Protein 5AR6 (pdb70)

Sequence (122 aa):
AAMQDRRMYQRFLRQHVDPDATGGNDAYCNLMMQRRKMTSHYCKRFNTFIHEDIWNIRRSSICSTSNIQCKNGQMNCHEGVVKVTDCREETGSSRAPNCRYRAMASTRRVVIACEEGNPEVPPVHFDK

B-factor: mean 20.45, std 12.06, range [8.34, 146.74]

CATH classification: 3.10.130.10

Foldseek 3Di:
DVVQVVLQVLCCLQAEDAPDQFDFFVVVQVSCLVSPQFAAHHDFKGKHFHHDQVVQFVQQVDAWDAFPVGDGQKGKDKTWMKMWGWPPPDDTPNTTTGIDTDIGMWMFGWDDVVTHTRGTRD

Secondary structure (DSSP, 8-state):
-HHHHHHHHHHHHHHB-TT--S--HHHHHHHHHHTTSSSSS--SEEEEE-S-HHHHHHHTTSPPB--TTS-S-EEEEEEEEEEEEE-SS-BTTB--EEEEEEEEEEEEEEETTTTEEEEE--

Solvent-accessible surface area: 7234 Å² total; per-residue (Å²): 100,89,122,52,73,194,50,23,90,120,2,33,83,17,12,6,27,47,130,24,104,36,14,104,56,68,35,0,29,83,20,0,89,150,54,149,16,8,73,169,165,19,55,193,81,3,1,0,0,1,32,82,64,193,67,2,72,49,14,2,98,64,94,88,44,111,3,166,112,42,86,111,34,0,2,75,16,107,7,74,0,0,6,0,121,30,57,60,88,26,192,39,74,115,10,146,3,158,28,101,46,36,86,57,102,0,2,0,4,3,55,16,151,98,80,13,1,13,80,26,15,120

Radius of gyration: 14.35 Å; Cα contacts (8 Å, |Δi|>4): 274; chains: 1; bounding box: 35×35×31 Å

Nearest PDB structures (foldseek):
  5arl-assembly2_B  TM=9.786E-01  e=1.720E-24  Sus scrofa
  5ark-assembly4_D  TM=9.801E-01  e=2.349E-24  Sus scrofa
  2rnf-assembly2_B  TM=9.739E-01  e=6.467E-21  Homo sapiens
  3ev5-assembly2_B  TM=9.614E-01  e=3.338E-16  Bos taurus
  1un5-assembly1_A  TM=8.707E-01  e=2.211E-11  Homo sapiens

InterPro domains:
  IPR001427 Pancreatic ribonuclease [PR00794] (53-72)
  IPR001427 Pancreatic ribonuclease [PR00794] (73-92)
  IPR001427 Pancreatic ribonuclease [PR00794] (96-114)
  IPR001427 Pancreatic ribonuclease 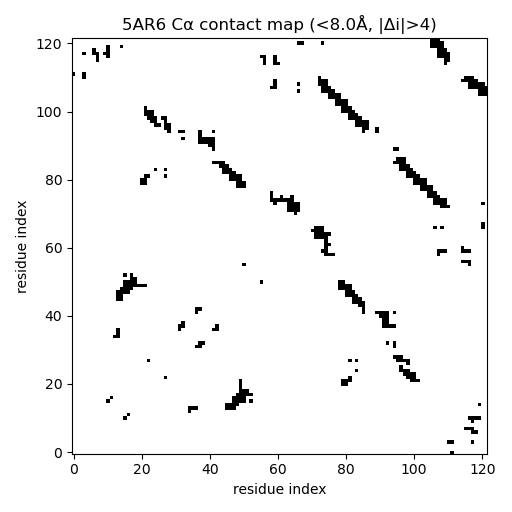[PR00794] (118-140)
  IPR001427 Pancreatic ribonuclease [PTHR11437] (7-147)
  IPR023411 Ribonuclease A, active site [PS00127] (67-73)
  IPR023412 Ribonuclease A-domain [PF00074] (32-146)
  IPR023412 Ribonuclease A-domain [SM00092] (29-147)
  IPR036816 Ribonuclease A-like domain superfamily [G3DSA:3.10.130.10] (27-147)
  IPR036816 Ribonuclease A-like domain superfamily [SSF54076] (30-146)

Organism: Sus scrofa (NCBI:txid9823)

Structure (mmCIF, N/CA/C/O backbone):
data_5AR6
#
_entry.id   5AR6
#
_cell.length_a   36.287
_cell.length_b   38.191
_cell.length_c   86.920
_cell.angle_alpha   90.00
_cell.angle_beta   97.68
_cell.angle_gamma   90.00
#
_symmetry.space_group_name_H-M   'I 1 2 1'
#
loop_
_entity.id
_entity.type
_entity.pdbx_description
1 polymer 'RIBONUCLEASE 4'
2 non-polymer 1,2-ETHANEDIOL
3 water water
#
loop_
_atom_site.group_PDB
_atom_site.id
_atom_site.type_symbol
_atom_site.label_atom_id
_atom_site.label_alt_id
_atom_site.label_comp_id
_atom_site.label_asym_id
_atom_site.label_entity_id
_atom_site.label_seq_id
_atom_site.pdbx_PDB_ins_code
_atom_site.Cartn_x
_atom_site.Cartn_y
_atom_site.Cartn_z
_atom_site.occupancy
_atom_site.B_iso_or_equiv
_atom_site.auth_seq_id
_atom_site.auth_comp_id
_atom_site.auth_asym_id
_atom_site.auth_atom_id
_atom_site.pdbx_PDB_model_num
ATOM 1 N N . ALA A 1 1 ? -4.612 9.719 -32.969 1.00 41.60 -2 ALA A N 1
ATOM 2 C CA . ALA A 1 1 ? -5.526 9.921 -31.802 1.00 36.34 -2 ALA A CA 1
ATOM 3 C C . ALA A 1 1 ? -6.983 9.541 -32.081 1.00 39.68 -2 ALA A C 1
ATOM 4 O O . ALA A 1 1 ? -7.894 9.932 -31.316 1.00 43.33 -2 ALA A O 1
ATOM 6 N N . ALA A 1 2 ? -7.209 8.746 -33.125 1.00 38.81 -1 ALA A N 1
ATOM 7 C CA . ALA A 1 2 ? -8.404 7.931 -33.188 1.00 39.23 -1 ALA A CA 1
ATOM 8 C C . ALA A 1 2 ? -8.323 7.015 -31.968 1.00 47.28 -1 ALA A C 1
ATOM 9 O O . ALA A 1 2 ? -9.346 6.714 -31.363 1.00 49.03 -1 ALA A O 1
ATOM 11 N N . MET A 1 3 ? -7.090 6.639 -31.595 1.00 45.24 0 MET A N 1
ATOM 12 C CA . MET A 1 3 ? -6.795 5.826 -30.405 1.00 42.68 0 MET A CA 1
ATOM 13 C C . MET A 1 3 ? -7.137 6.520 -29.108 1.00 36.70 0 MET A C 1
ATOM 14 O O . MET A 1 3 ? -7.809 5.924 -28.254 1.00 34.05 0 MET A O 1
ATOM 19 N N . GLN A 1 4 ? -6.649 7.748 -28.938 1.00 41.78 1 GLN A N 1
ATOM 20 C CA . GLN A 1 4 ? -6.869 8.463 -27.678 1.00 37.60 1 GLN A CA 1
ATOM 21 C C . GLN A 1 4 ? -8.360 8.722 -27.512 1.00 33.71 1 GLN A C 1
ATOM 22 O O . GLN A 1 4 ? -8.910 8.592 -26.409 1.00 29.48 1 GLN A O 1
ATOM 28 N N . ASP A 1 5 ? -9.037 9.009 -28.617 1.00 35.64 2 ASP A N 1
ATOM 29 C CA . ASP A 1 5 ? -10.481 9.183 -28.562 1.00 31.89 2 ASP A CA 1
ATOM 30 C C . ASP A 1 5 ? -11.197 7.880 -28.227 1.00 24.63 2 ASP A C 1
ATOM 31 O O . ASP A 1 5 ? -12.137 7.904 -27.448 1.00 21.66 2 ASP A O 1
ATOM 36 N N . ARG A 1 6 ? -10.763 6.747 -28.767 1.00 24.06 3 ARG A N 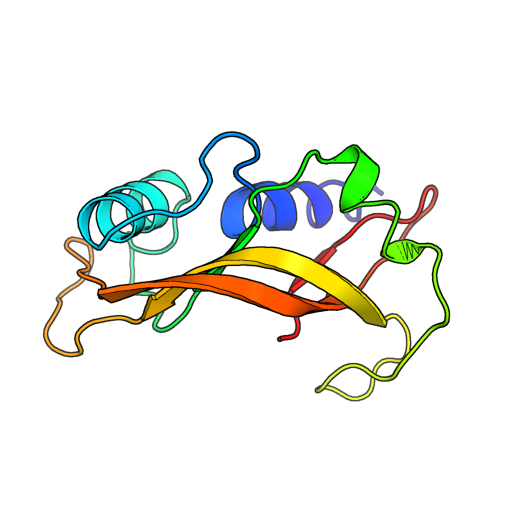1
ATOM 37 C CA A ARG A 1 6 ? -11.399 5.473 -28.426 0.70 20.62 3 ARG A CA 1
ATOM 38 C CA B ARG A 1 6 ? -11.362 5.455 -28.439 0.30 20.20 3 ARG A CA 1
ATOM 39 C C . ARG A 1 6 ? -11.240 5.196 -26.934 1.00 17.44 3 ARG A C 1
ATOM 40 O O . ARG A 1 6 ? -12.193 4.768 -26.280 1.00 16.60 3 ARG A O 1
ATOM 55 N N . MET A 1 7 ? -10.054 5.473 -26.391 1.00 16.48 4 MET A N 1
ATOM 56 C CA . MET A 1 7 ? -9.817 5.247 -24.970 1.00 14.98 4 MET A CA 1
ATOM 57 C C . MET A 1 7 ? -10.674 6.165 -24.116 1.00 12.96 4 MET A C 1
ATOM 58 O O . MET A 1 7 ? -11.227 5.734 -23.092 1.00 12.52 4 MET A O 1
ATOM 63 N N . TYR A 1 8 ? -10.792 7.421 -24.518 1.00 12.78 5 TYR A N 1
ATOM 64 C CA . TYR A 1 8 ? -11.647 8.387 -23.809 1.00 12.33 5 TYR A CA 1
ATOM 65 C C . TYR A 1 8 ? -13.116 7.953 -23.876 1.00 11.43 5 TYR A C 1
ATOM 66 O O . TYR A 1 8 ? -13.814 7.994 -22.854 1.00 11.16 5 TYR A O 1
ATOM 75 N N . GLN A 1 9 ? -13.579 7.517 -25.047 1.00 12.60 6 GLN A N 1
ATOM 76 C CA . GLN A 1 9 ? -14.953 7.080 -25.152 1.00 13.13 6 GLN A CA 1
ATOM 77 C C . GLN A 1 9 ? -15.228 5.856 -24.264 1.00 12.28 6 GLN A C 1
ATOM 78 O O . GLN A 1 9 ? -16.313 5.734 -23.671 1.00 12.32 6 GLN A O 1
ATOM 84 N N . ARG A 1 10 ? -14.258 4.961 -24.158 1.00 11.41 7 ARG A N 1
ATOM 85 C CA . ARG A 1 10 ? -14.388 3.820 -23.258 1.00 11.39 7 ARG A CA 1
ATOM 86 C C . ARG A 1 10 ? -14.490 4.253 -21.795 1.00 10.12 7 ARG A C 1
ATOM 87 O O . ARG A 1 10 ? -15.270 3.699 -21.030 1.00 10.64 7 ARG A O 1
ATOM 95 N N . PHE A 1 11 ? -13.685 5.240 -21.409 1.00 9.59 8 PHE A N 1
ATOM 96 C CA . PHE A 1 11 ? -13.776 5.795 -20.060 1.00 9.59 8 PHE A CA 1
ATOM 97 C C . PHE A 1 11 ? -15.169 6.392 -19.799 1.00 9.12 8 PHE A C 1
ATOM 98 O O . PHE A 1 11 ? -15.766 6.156 -18.749 1.00 9.43 8 PHE A O 1
ATOM 106 N N . LEU A 1 12 ? -15.674 7.172 -20.749 1.00 9.55 9 LEU A N 1
ATOM 107 C CA . LEU A 1 12 ? -17.001 7.750 -20.577 1.00 9.97 9 LEU A CA 1
ATOM 108 C C . LEU A 1 12 ? -18.048 6.667 -20.402 1.00 9.54 9 LEU A C 1
ATOM 109 O O . LEU A 1 12 ? -18.916 6.746 -19.537 1.00 10.56 9 LEU A O 1
ATOM 114 N N . ARG A 1 13 ? -17.966 5.632 -21.230 1.00 9.58 10 ARG A N 1
ATOM 115 C CA . ARG A 1 13 ? -18.929 4.543 -21.181 1.00 9.87 10 ARG A CA 1
ATOM 116 C C . ARG A 1 13 ? -18.866 3.788 -19.852 1.00 9.11 10 ARG A C 1
ATOM 117 O O . ARG A 1 13 ? -19.882 3.523 -19.221 1.00 9.62 10 ARG A O 1
ATOM 125 N N . GLN A 1 14 ? -17.666 3.425 -19.434 1.00 8.67 11 GLN A N 1
ATOM 126 C CA . GLN A 1 14 ? -17.544 2.622 -18.228 1.00 8.74 11 GLN A CA 1
ATOM 127 C C . GLN A 1 14 ? -17.767 3.407 -16.954 1.00 9.06 11 GLN A C 1
ATOM 128 O O . GLN A 1 14 ? -18.189 2.821 -15.946 1.00 10.28 11 GLN A O 1
ATOM 134 N N . HIS A 1 15 ? -17.481 4.709 -16.960 1.00 8.46 12 HIS A N 1
ATOM 135 C CA . HIS A 1 15 ? -17.302 5.439 -15.687 1.00 9.10 12 HIS A CA 1
ATOM 136 C C . HIS A 1 15 ? -18.032 6.764 -15.537 1.00 9.14 12 HIS A C 1
ATOM 137 O O . HIS A 1 15 ? -17.844 7.370 -14.483 1.00 10.20 12 HIS A O 1
ATOM 144 N N . VAL A 1 16 ? -18.819 7.226 -16.508 1.00 9.35 13 VAL A N 1
ATOM 145 C CA . VAL A 1 16 ? -19.372 8.583 -16.390 1.00 8.92 13 VAL A CA 1
ATOM 146 C C . VAL A 1 16 ? -20.888 8.578 -16.561 1.00 9.08 13 VAL A C 1
ATOM 147 O O . VAL A 1 16 ? -21.395 8.085 -17.572 1.00 9.84 13 VAL A O 1
ATOM 151 N N . ASP A 1 17 ? -21.589 9.143 -15.587 1.00 8.99 14 ASP A N 1
ATOM 152 C CA . ASP A 1 17 ? -23.037 9.336 -15.705 1.00 9.40 14 ASP A CA 1
ATOM 153 C C . ASP A 1 17 ? -23.400 10.599 -14.940 1.00 9.36 14 ASP A C 1
ATOM 154 O O . ASP A 1 17 ? -23.696 10.545 -13.747 1.00 10.10 14 ASP A O 1
ATOM 159 N N . PRO A 1 18 ? -23.376 11.767 -15.587 1.00 10.52 15 PRO A N 1
ATOM 160 C CA . PRO A 1 18 ? -23.377 13.026 -14.832 1.00 12.87 15 PRO A CA 1
ATOM 161 C C . PRO A 1 18 ? -24.498 13.313 -13.918 1.00 17.65 15 PRO A C 1
ATOM 162 O O . PRO A 1 18 ? -24.261 13.880 -12.814 1.00 19.37 15 PRO A O 1
ATOM 166 N N . ASP A 1 19 ? -25.693 13.025 -14.397 1.00 21.15 16 ASP A N 1
ATOM 167 C CA . ASP A 1 19 ? -26.902 13.495 -13.699 1.00 17.73 16 ASP A CA 1
ATOM 168 C C . ASP A 1 19 ? -27.601 12.475 -12.809 1.00 19.21 16 ASP A C 1
ATOM 169 O O . ASP A 1 19 ? -28.644 12.789 -12.246 1.00 22.66 16 ASP A O 1
ATOM 174 N N . ALA A 1 20 ? -27.078 11.271 -12.652 1.00 15.69 17 ALA A N 1
ATOM 175 C CA . ALA A 1 20 ? -27.475 10.513 -11.494 1.00 13.79 17 ALA A CA 1
ATOM 176 C C . ALA A 1 20 ? -26.705 11.290 -10.426 1.00 20.23 17 ALA A C 1
ATOM 177 O O . ALA A 1 20 ? -25.782 12.043 -10.768 1.00 22.94 17 ALA A O 1
ATOM 179 N N . THR A 1 21 ? -27.077 11.120 -9.194 1.00 24.31 18 THR A N 1
ATOM 180 C CA . THR A 1 21 ? -26.365 11.713 -8.062 1.00 23.05 18 THR A CA 1
ATOM 181 C C . THR A 1 21 ? -25.768 10.628 -7.196 1.00 20.40 18 THR A C 1
ATOM 182 O O . THR A 1 21 ? -24.745 10.886 -6.546 1.00 24.89 18 THR A O 1
ATOM 186 N N . GLY A 1 22 ? -26.397 9.438 -7.183 1.00 20.70 19 GLY A N 1
ATOM 187 C CA . GLY A 1 22 ? -26.003 8.345 -6.321 1.00 17.83 19 GLY A CA 1
ATOM 188 C C . GLY A 1 22 ? -27.029 7.235 -6.327 1.00 16.34 19 GLY A C 1
ATOM 189 O O . GLY A 1 22 ? -28.089 7.344 -5.715 1.00 22.35 19 GLY A O 1
ATOM 190 N N . GLY A 1 23 ? -26.729 6.162 -7.023 1.00 14.42 20 GLY A N 1
ATOM 191 C CA . GLY A 1 23 ? -27.689 5.114 -7.247 1.00 14.16 20 GLY A CA 1
ATOM 192 C C . GLY A 1 23 ? -27.799 4.087 -6.149 1.00 13.76 20 GLY A C 1
ATOM 193 O O . GLY A 1 23 ? -26.959 3.985 -5.262 1.00 16.48 20 GLY A O 1
ATOM 194 N N . ASN A 1 24 ? -28.870 3.317 -6.237 1.00 14.88 21 ASN A N 1
ATOM 195 C CA . ASN A 1 24 ? -29.037 2.113 -5.416 1.00 14.45 21 ASN A CA 1
ATOM 196 C C . ASN A 1 24 ? -28.728 0.846 -6.216 1.00 12.75 21 ASN A C 1
ATOM 197 O O . ASN A 1 24 ? -28.164 0.939 -7.310 1.00 12.53 21 ASN A O 1
ATOM 202 N N . ASP A 1 25 ? -29.038 -0.338 -5.689 1.00 12.59 22 ASP A N 1
ATOM 203 C CA . ASP A 1 25 ? -28.624 -1.562 -6.344 1.00 12.45 22 ASP A CA 1
ATOM 204 C C . ASP A 1 25 ? -29.190 -1.639 -7.765 1.00 11.82 22 ASP A C 1
ATOM 205 O O . ASP A 1 25 ? -28.508 -2.079 -8.683 1.00 12.58 22 ASP A O 1
ATOM 210 N N . ALA A 1 26 ? -30.440 -1.236 -7.948 1.00 12.48 23 ALA A N 1
ATOM 211 C CA . ALA A 1 26 ? -31.057 -1.297 -9.271 1.00 12.06 23 ALA A CA 1
ATOM 212 C C . ALA A 1 26 ? -30.360 -0.408 -10.287 1.00 11.31 23 ALA A C 1
ATOM 213 O O . ALA A 1 26 ? -30.255 -0.747 -11.456 1.00 12.04 23 ALA A O 1
ATOM 215 N N . TYR A 1 27 ? -29.891 0.748 -9.838 1.00 10.82 24 TYR A N 1
ATOM 216 C CA . TYR A 1 27 ? -29.084 1.627 -10.691 1.00 10.09 24 TYR A CA 1
ATOM 217 C C . TYR A 1 27 ? -27.815 0.874 -11.175 1.00 9.74 24 TYR A C 1
ATOM 218 O O . TYR A 1 27 ? -27.508 0.874 -12.349 1.00 10.60 24 TYR A O 1
ATOM 227 N N . CYS A 1 28 ? -27.101 0.235 -10.249 1.00 9.65 25 CYS A N 1
ATOM 228 C CA . CYS A 1 28 ? -25.920 -0.537 -10.662 1.00 10.16 25 CYS A CA 1
ATOM 229 C C . CYS A 1 28 ? -26.298 -1.639 -11.642 1.00 10.47 25 CYS A C 1
ATOM 230 O O . CYS A 1 28 ? -25.600 -1.857 -12.630 1.00 10.80 25 CYS A O 1
ATOM 233 N N . ASN A 1 29 ? -27.370 -2.377 -11.347 1.00 10.50 26 ASN A N 1
ATOM 234 C CA . ASN A 1 29 ? -27.732 -3.485 -12.216 1.00 11.58 26 ASN A CA 1
ATOM 235 C C . ASN A 1 29 ? -28.021 -2.993 -13.640 1.00 11.13 26 ASN A C 1
ATOM 236 O O . ASN A 1 29 ? -27.574 -3.577 -14.637 1.00 12.90 26 ASN A O 1
ATOM 241 N N . LEU A 1 30 ? -28.776 -1.894 -13.733 1.00 10.60 27 LEU A N 1
ATOM 242 C CA . LEU A 1 30 ? -29.111 -1.319 -15.038 1.00 11.18 27 LEU A CA 1
ATOM 243 C C . LEU A 1 30 ? -2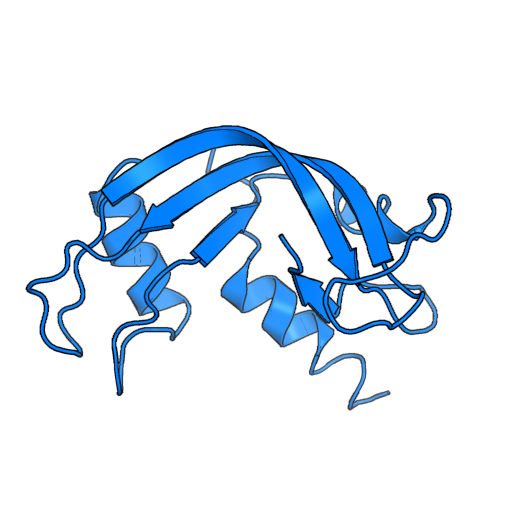7.869 -0.784 -15.763 1.00 10.99 27 LEU A C 1
ATOM 244 O O . LEU A 1 30 ? -27.645 -1.073 -16.942 1.00 11.74 27 LEU A O 1
ATOM 249 N N . MET A 1 31 ? -27.070 -0.001 -15.052 1.00 10.63 28 MET A N 1
ATOM 250 C CA . MET A 1 31 ? -25.942 0.660 -15.698 1.00 10.51 28 MET A CA 1
ATOM 251 C C . MET A 1 31 ? -24.833 -0.310 -16.089 1.00 9.75 28 MET A C 1
ATOM 252 O O . MET A 1 31 ? -24.200 -0.142 -17.124 1.00 10.41 28 MET A O 1
ATOM 257 N N . MET A 1 32 ? -24.556 -1.315 -15.259 1.00 10.82 29 MET A N 1
ATOM 258 C CA . MET A 1 32 ? -23.541 -2.286 -15.628 1.00 10.74 29 MET A CA 1
ATOM 259 C C . MET A 1 32 ? -23.928 -3.004 -16.926 1.00 11.21 29 MET A C 1
ATOM 260 O O . MET A 1 32 ? -23.066 -3.299 -17.756 1.00 13.87 29 MET A O 1
ATOM 265 N N . GLN A 1 33 ? -25.219 -3.270 -17.104 1.00 12.12 30 GLN A N 1
ATOM 266 C CA . GLN A 1 33 ? -25.728 -3.862 -18.314 1.00 12.61 30 GLN A CA 1
ATOM 267 C C . GLN A 1 33 ? -25.640 -2.881 -19.477 1.00 12.27 30 GLN A C 1
ATOM 268 O O . GLN A 1 33 ? -25.104 -3.209 -20.544 1.00 13.59 30 GLN A O 1
ATOM 274 N N . ARG A 1 34 ? -26.226 -1.685 -19.310 1.00 11.30 31 ARG A N 1
ATOM 275 C CA . ARG A 1 34 ? -26.309 -0.737 -20.404 1.00 12.02 31 ARG A CA 1
ATOM 276 C C . ARG A 1 34 ? -24.955 -0.205 -20.877 1.00 10.77 31 ARG A C 1
ATOM 277 O O . ARG A 1 34 ? -24.794 0.118 -22.062 1.00 12.41 31 ARG A O 1
ATOM 285 N N . ARG A 1 35 ? -23.970 -0.178 -19.980 1.00 10.27 32 ARG A N 1
ATOM 286 C CA . ARG A 1 35 ? -22.615 0.276 -20.298 1.00 10.62 32 ARG A CA 1
ATOM 287 C C . ARG A 1 35 ? -21.693 -0.895 -20.655 1.00 10.98 32 ARG A C 1
ATOM 288 O O . ARG A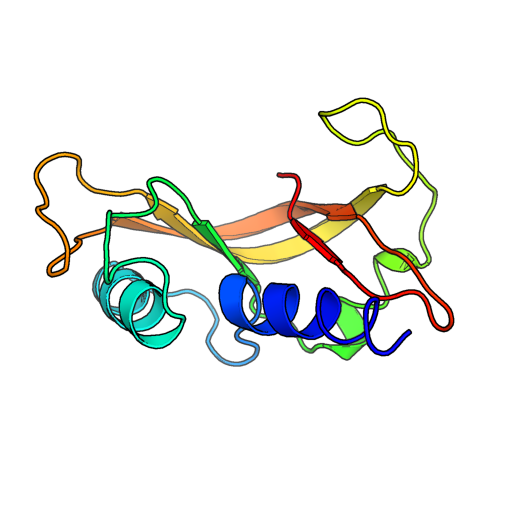 1 35 ? -20.488 -0.710 -20.769 1.00 12.16 32 ARG A O 1
ATOM 296 N N . LYS A 1 36 ? -22.291 -2.053 -20.904 1.00 12.33 33 LYS A N 1
ATOM 297 C CA . LYS A 1 36 ? -21.627 -3.186 -21.601 1.00 13.05 33 LYS A CA 1
ATOM 298 C C . LYS A 1 36 ? -20.538 -3.871 -20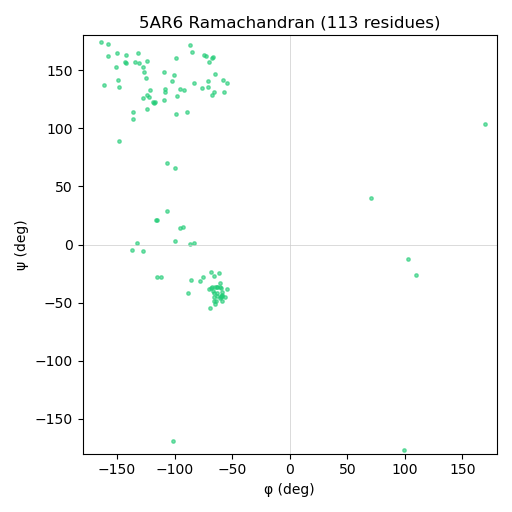.792 1.00 13.04 33 LYS A C 1
ATOM 299 O O . LYS A 1 36 ? -19.500 -4.231 -21.341 1.00 15.47 33 LYS A O 1
ATOM 305 N N . MET A 1 37 ? -20.781 -4.054 -19.493 1.00 11.88 34 MET A N 1
ATOM 306 C CA . MET A 1 37 ? -19.831 -4.730 -18.614 1.00 12.79 34 MET A CA 1
ATOM 307 C C . MET A 1 37 ? -20.361 -6.048 -18.052 1.00 13.15 34 MET A C 1
ATOM 308 O O . MET A 1 37 ? -19.819 -6.554 -17.053 1.00 15.54 34 MET A O 1
ATOM 313 N N . THR A 1 38 ? -21.368 -6.626 -18.717 1.00 13.94 35 THR A N 1
ATOM 314 C CA . THR A 1 38 ? -21.999 -7.857 -18.239 1.00 14.62 35 THR A CA 1
ATOM 315 C C . THR A 1 38 ? -22.308 -8.939 -19.298 1.00 14.77 35 THR A C 1
ATOM 316 O O . THR A 1 38 ? -22.748 -10.002 -18.899 1.00 17.65 35 THR A O 1
ATOM 320 N N . SER A 1 39 ? -22.106 -8.722 -20.606 1.00 16.22 36 SER A N 1
ATOM 321 C CA . SER A 1 39 ? -22.634 -9.682 -21.605 1.00 16.45 36 SER A CA 1
ATOM 322 C C . SER A 1 39 ? -21.937 -11.041 -21.532 1.00 17.61 36 SER A C 1
ATOM 323 O O . SER A 1 39 ? -22.593 -12.051 -21.719 1.00 19.02 36 SER A O 1
ATOM 326 N N . HIS A 1 40 ? -20.627 -11.052 -21.255 1.00 20.03 37 HIS A N 1
ATOM 327 C CA . HIS A 1 40 ? -19.797 -12.270 -21.295 1.00 21.33 37 HIS A CA 1
ATOM 328 C C . HIS A 1 40 ? -19.262 -12.772 -19.942 1.00 21.84 37 HIS A C 1
ATOM 329 O O . HIS A 1 40 ? -19.018 -13.960 -19.781 1.00 26.48 37 HIS A O 1
ATOM 336 N N . TYR A 1 41 ? -19.068 -11.881 -18.980 1.00 21.65 38 TYR A N 1
ATOM 337 C CA . TYR A 1 41 ? -18.784 -12.232 -17.574 1.00 20.28 38 TYR A CA 1
ATOM 338 C C . TYR A 1 41 ? -19.177 -11.007 -16.760 1.00 18.26 38 TYR A C 1
ATOM 339 O O . TYR A 1 41 ? -19.326 -9.925 -17.305 1.00 19.63 38 TYR A O 1
ATOM 348 N N . CYS A 1 42 ? -19.365 -11.161 -15.460 1.00 17.26 39 CYS A N 1
ATOM 349 C CA . CYS A 1 42 ? -19.774 -10.018 -14.642 1.00 17.40 39 CYS A CA 1
ATOM 350 C C . CYS A 1 42 ? -18.544 -9.290 -14.131 1.00 16.92 39 CYS A C 1
ATOM 351 O O . CYS A 1 42 ? -17.773 -9.834 -13.334 1.00 21.61 39 CYS A O 1
ATOM 354 N N . LYS A 1 43 ? -18.346 -8.053 -14.582 1.00 15.66 40 LYS A N 1
ATOM 355 C CA . LYS A 1 43 ? -17.280 -7.250 -14.026 1.00 15.05 40 LYS A CA 1
ATOM 356 C C . LYS A 1 43 ? -17.496 -7.143 -12.512 1.00 13.81 40 LYS A C 1
ATOM 357 O O . LYS A 1 43 ? -18.597 -6.828 -12.073 1.00 14.96 40 LYS A O 1
ATOM 363 N N . ARG A 1 44 ? -16.464 -7.393 -11.710 1.00 14.55 41 ARG A N 1
ATOM 364 C CA . ARG A 1 44 ? -16.674 -7.555 -10.268 1.00 16.05 41 ARG A CA 1
ATOM 365 C C . ARG A 1 44 ? -16.861 -6.248 -9.501 1.00 14.75 41 ARG A C 1
ATOM 366 O O . ARG A 1 44 ? -17.579 -6.205 -8.512 1.00 15.45 41 ARG A O 1
ATOM 374 N N . PHE A 1 45 ? -16.226 -5.180 -9.962 1.00 13.23 42 PHE A N 1
ATOM 375 C CA . PHE A 1 45 ? -16.300 -3.894 -9.276 1.00 12.50 42 PHE A CA 1
ATOM 376 C C . PHE A 1 45 ? -16.213 -2.809 -10.333 1.00 11.45 42 PHE A C 1
ATOM 377 O O . PHE A 1 45 ? -15.350 -2.883 -11.227 1.00 14.42 42 PHE A O 1
ATOM 385 N N . ASN A 1 46 ? -17.062 -1.793 -10.229 1.00 10.59 43 ASN A N 1
ATOM 386 C CA . ASN A 1 46 ? -16.974 -0.675 -11.140 1.00 9.90 43 ASN A CA 1
ATOM 387 C C . ASN A 1 46 ? -17.470 0.585 -10.459 1.00 9.96 43 ASN A C 1
ATOM 388 O O . ASN A 1 46 ? -18.367 0.512 -9.626 1.00 14.14 43 ASN A O 1
ATOM 393 N N . THR A 1 47 ? -16.969 1.739 -10.888 1.00 9.53 44 THR A N 1
ATOM 394 C CA . THR A 1 47 ? -17.361 3.030 -10.353 1.00 9.53 44 THR A CA 1
ATOM 395 C C . THR A 1 47 ? -17.925 3.905 -11.465 1.00 8.67 44 THR A C 1
ATOM 396 O O . THR A 1 47 ? -17.313 4.048 -12.530 1.00 9.68 44 THR A O 1
ATOM 400 N N . PHE A 1 48 ? -19.084 4.529 -11.186 1.00 8.77 45 PHE A N 1
ATOM 401 C CA . PHE A 1 48 ? -19.655 5.562 -12.029 1.00 8.43 45 PHE A CA 1
ATOM 402 C C . PHE A 1 48 ? -19.519 6.904 -11.344 1.00 8.38 45 PHE A C 1
ATOM 403 O O . PHE A 1 48 ? -19.848 7.038 -10.170 1.00 10.31 45 PHE A O 1
ATOM 411 N N . ILE A 1 49 ? -19.031 7.891 -12.083 1.00 8.58 46 ILE A N 1
ATOM 412 C CA . ILE A 1 49 ? -18.791 9.240 -11.594 1.00 8.49 46 ILE A CA 1
ATOM 413 C C . ILE A 1 49 ? -19.964 10.136 -11.985 1.00 8.34 46 ILE A C 1
ATOM 414 O O . ILE A 1 49 ? -20.327 10.212 -13.176 1.00 9.61 46 ILE A O 1
ATOM 419 N N . HIS A 1 50 ? -20.514 10.835 -10.991 1.00 8.76 47 HIS A N 1
ATOM 420 C CA . HIS A 1 50 ? -21.663 11.718 -11.199 1.00 9.18 47 HIS A CA 1
ATOM 421 C C . HIS A 1 50 ? -21.233 13.171 -11.146 1.00 9.41 47 HIS A C 1
ATOM 422 O O . HIS A 1 50 ? -21.524 13.909 -10.223 1.00 11.45 47 HIS A O 1
ATOM 429 N N . GLU A 1 51 ? -20.493 13.557 -12.176 1.00 10.00 48 GLU A N 1
ATOM 430 C CA . GLU A 1 51 ? -20.008 14.924 -12.338 1.00 10.31 48 GLU A CA 1
ATOM 431 C C . GLU A 1 51 ? -20.080 15.251 -13.813 1.00 10.15 48 GLU A C 1
ATOM 432 O O . GLU A 1 51 ? -20.055 14.363 -14.663 1.00 11.29 48 GLU A O 1
ATOM 438 N N . ASP A 1 52 ? -20.158 16.542 -14.120 1.00 11.06 49 ASP A N 1
ATOM 439 C CA . ASP A 1 52 ? -20.101 16.984 -15.489 1.00 11.53 49 ASP A CA 1
ATOM 440 C C . ASP A 1 52 ? -18.739 16.662 -16.087 1.00 10.36 49 ASP A C 1
ATOM 441 O O . ASP A 1 52 ? -17.705 16.717 -15.413 1.00 11.89 49 ASP A O 1
ATOM 446 N N . ILE A 1 53 ? -18.729 16.369 -17.380 1.00 11.23 50 ILE A N 1
ATOM 447 C CA . ILE A 1 53 ? -17.489 15.966 -18.036 1.00 12.53 50 ILE A CA 1
ATOM 448 C C . ILE A 1 53 ? -16.410 17.050 -17.935 1.00 11.84 50 ILE A C 1
ATOM 449 O O . ILE A 1 53 ? -15.249 16.731 -17.744 1.00 12.95 50 ILE A O 1
ATOM 454 N N . TRP A 1 54 ? -16.792 18.328 -18.021 1.00 12.18 51 TRP A N 1
ATOM 455 C CA . TRP A 1 54 ? -15.783 19.399 -17.903 1.00 13.52 51 TRP A CA 1
ATOM 456 C C . TRP A 1 54 ? -15.030 19.234 -16.558 1.00 12.80 51 TRP A C 1
ATOM 457 O O . TRP A 1 54 ? -13.810 19.398 -16.470 1.00 14.31 51 TRP A O 1
ATOM 468 N N . ASN A 1 55 ? -15.765 18.983 -15.482 1.00 12.43 52 ASN A N 1
ATOM 469 C CA . ASN A 1 55 ? -15.175 18.857 -14.147 1.00 12.74 52 ASN A CA 1
ATOM 470 C C . ASN A 1 55 ? -14.312 17.626 -14.007 1.00 12.60 52 ASN A C 1
ATOM 471 O O . ASN A 1 55 ? -13.281 17.667 -13.372 1.00 14.87 52 ASN A O 1
ATOM 476 N N . ILE A 1 56 ? -14.714 16.520 -14.625 1.00 11.41 53 ILE A N 1
ATOM 477 C CA . ILE A 1 56 ? -13.884 15.315 -14.599 1.00 12.02 53 ILE A CA 1
ATOM 478 C C . ILE A 1 56 ? -12.587 15.551 -15.366 1.00 11.73 53 ILE A C 1
ATOM 479 O O . ILE A 1 56 ? -11.497 15.220 -14.895 1.00 13.55 53 ILE A O 1
ATOM 484 N N . ARG A 1 57 ? -12.695 16.157 -16.549 1.00 12.60 54 ARG A N 1
ATOM 485 C CA A ARG A 1 57 ? -11.509 16.429 -17.366 0.50 13.47 54 ARG A CA 1
ATOM 486 C CA B ARG A 1 57 ? -11.508 16.410 -17.359 0.50 13.45 54 ARG A CA 1
ATOM 487 C C . ARG A 1 57 ? -10.546 17.372 -16.633 1.00 13.57 54 ARG A C 1
ATOM 488 O O . ARG A 1 57 ? -9.316 17.259 -16.802 1.00 15.54 54 ARG A O 1
ATOM 503 N N A SER A 1 58 ? -11.078 18.286 -15.816 0.40 13.59 55 SER A N 1
ATOM 504 N N B SER A 1 58 ? -11.080 18.293 -15.823 0.60 13.82 55 SER A N 1
ATOM 505 C CA A SER A 1 58 ? -10.232 19.209 -15.056 0.40 14.48 55 SER A CA 1
ATOM 506 C CA B SER A 1 58 ? -10.236 19.211 -15.049 0.60 15.40 55 SER A CA 1
ATOM 507 C C A SER A 1 58 ? -9.285 18.486 -14.093 0.40 13.95 55 SER A C 1
ATOM 508 C C B SER A 1 58 ? -9.276 18.475 -14.111 0.60 14.28 55 SER A C 1
ATOM 509 O O A SER A 1 58 ? -8.225 19.012 -13.770 0.40 14.86 55 SER A O 1
ATOM 510 O O B SER A 1 58 ? -8.204 18.984 -13.813 0.60 16.30 55 SER A O 1
ATOM 515 N N . ILE A 1 59 ? -9.670 17.294 -13.620 1.00 13.12 56 ILE A N 1
ATOM 516 C CA . ILE A 1 59 ? -8.791 16.503 -12.762 1.00 12.55 56 ILE A CA 1
ATOM 517 C C . ILE A 1 59 ? -7.456 16.204 -13.467 1.00 12.54 56 ILE A C 1
ATOM 518 O O . ILE A 1 59 ? -6.412 16.144 -12.821 1.00 14.06 56 ILE A O 1
ATOM 523 N N . CYS A 1 60 ? -7.484 16.071 -14.783 1.00 12.84 57 CYS A N 1
ATOM 524 C CA . CYS A 1 60 ? -6.272 15.810 -15.548 1.00 14.46 57 CYS A CA 1
ATOM 525 C C . CYS A 1 60 ? -5.248 16.926 -15.408 1.00 16.71 57 CYS A C 1
ATOM 526 O O . CYS A 1 60 ? -4.055 16.674 -15.562 1.00 21.09 57 CYS A O 1
ATOM 529 N N . SER A 1 61 ? -5.700 18.135 -15.091 1.00 16.21 58 SER A N 1
ATOM 530 C CA . SER A 1 61 ? -4.811 19.264 -15.093 1.00 20.24 58 SER A CA 1
ATOM 531 C C . SER A 1 61 ? -4.077 19.472 -13.804 1.00 22.85 58 SER A C 1
ATOM 532 O O . SER A 1 61 ? -3.187 20.310 -13.773 1.00 26.82 58 SER A O 1
ATOM 535 N N . THR A 1 62 ? -4.314 18.608 -12.825 1.00 19.47 59 THR A N 1
ATOM 536 C CA . THR A 1 62 ? -3.688 18.656 -11.514 1.00 19.02 59 THR A CA 1
ATOM 537 C C . THR A 1 62 ? -2.358 17.925 -11.498 1.00 20.47 59 THR A C 1
ATOM 538 O O . THR A 1 62 ? -2.014 17.271 -12.457 1.00 21.34 59 THR A O 1
ATOM 542 N N . SER A 1 63 ? -1.619 18.039 -10.405 1.00 22.94 60 SER A N 1
ATOM 543 C CA . SER A 1 63 ? -0.297 17.435 -10.300 1.00 25.98 60 SER A CA 1
ATOM 544 C C . SER A 1 63 ? -0.303 15.933 -10.590 1.00 20.77 60 SER A C 1
ATOM 545 O O . SER A 1 63 ? -1.200 15.195 -10.170 1.00 21.76 60 SER A O 1
ATOM 548 N N . ASN A 1 64 ? 0.710 15.478 -11.319 1.00 20.16 61 ASN A N 1
ATOM 549 C CA . ASN A 1 64 ? 0.819 14.064 -11.650 1.00 19.71 61 ASN A CA 1
ATOM 550 C C . ASN A 1 64 ? 1.186 13.258 -10.428 1.00 19.33 61 ASN A C 1
ATOM 551 O O . ASN A 1 64 ? 2.033 13.680 -9.615 1.00 23.33 61 ASN A O 1
ATOM 556 N N . ILE A 1 65 ? 0.566 12.090 -10.322 1.00 16.35 62 ILE A N 1
ATOM 557 C CA . ILE A 1 65 ? 0.884 11.110 -9.304 1.00 15.62 62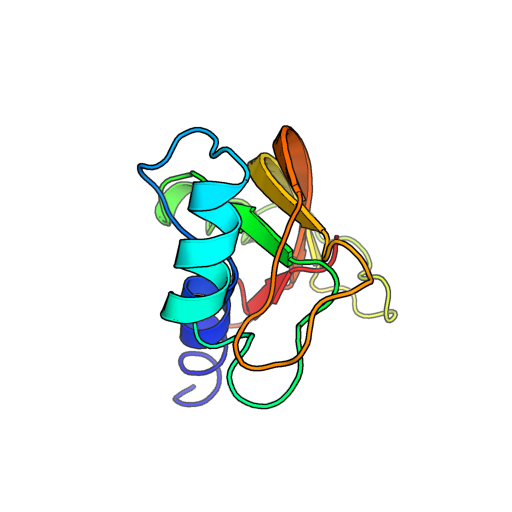 ILE A CA 1
ATOM 558 C C . ILE A 1 65 ? 1.039 9.732 -9.955 1.00 15.56 62 ILE A C 1
ATOM 559 O O . ILE A 1 65 ? 0.628 9.507 -11.106 1.00 15.89 62 ILE A O 1
ATOM 564 N N . GLN A 1 66 ? 1.633 8.799 -9.215 1.00 15.54 63 GLN A N 1
ATOM 565 C CA . GLN A 1 66 ? 1.847 7.459 -9.764 1.00 14.65 63 GLN A CA 1
ATOM 566 C C . GLN A 1 66 ? 0.540 6.634 -9.774 1.00 15.01 63 GLN A C 1
ATOM 567 O O . GLN A 1 66 ? -0.208 6.638 -8.803 1.00 16.51 63 GLN A O 1
ATOM 573 N N . CYS A 1 67 ? 0.282 5.961 -10.891 1.00 14.21 64 CYS A N 1
ATOM 574 C CA . CYS A 1 67 ? -0.790 4.980 -11.021 1.00 13.52 64 CYS A CA 1
ATOM 575 C C . CYS A 1 67 ? -0.406 3.673 -10.299 1.00 13.16 64 CYS A C 1
ATOM 576 O O . CYS A 1 67 ? 0.791 3.388 -10.087 1.00 13.80 64 CYS A O 1
ATOM 579 N N . LYS A 1 68 ? -1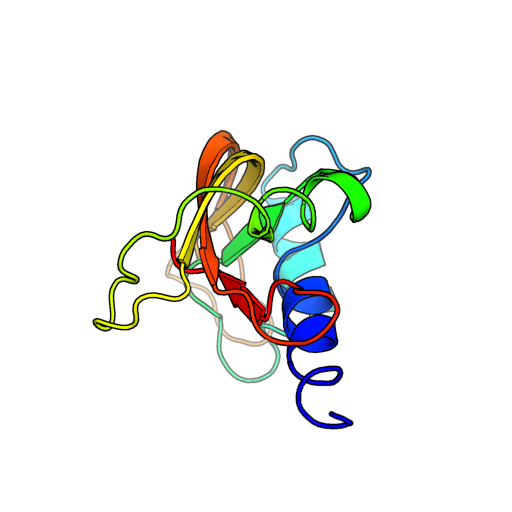.401 2.828 -10.036 1.00 14.06 65 LYS A N 1
ATOM 580 C CA . LYS A 1 68 ? -1.148 1.536 -9.424 1.00 15.40 65 LYS A CA 1
ATOM 581 C C . LYS A 1 68 ? -0.113 0.713 -10.191 1.00 13.69 65 LYS A C 1
ATOM 582 O O . LYS A 1 68 ? 0.696 0.010 -9.574 1.00 15.50 65 LYS A O 1
ATOM 588 N N . ASN A 1 69 ? -0.147 0.778 -11.527 1.00 13.79 66 ASN A N 1
ATOM 589 C CA . ASN A 1 69 ? 0.755 -0.040 -12.347 1.00 14.59 66 ASN A CA 1
ATOM 590 C C . ASN A 1 69 ? 2.142 0.558 -12.538 1.00 14.56 66 ASN A C 1
ATOM 591 O O . ASN A 1 69 ? 2.961 -0.045 -13.221 1.00 16.89 66 ASN A O 1
ATOM 596 N N . GLY A 1 70 ? 2.419 1.715 -11.935 1.00 13.28 67 GLY A N 1
ATOM 597 C CA . GLY A 1 70 ? 3.738 2.318 -12.075 1.00 13.68 67 GLY A CA 1
ATOM 598 C C . GLY A 1 70 ? 3.857 3.485 -13.034 1.00 13.82 67 GLY A C 1
ATOM 599 O O . GLY A 1 70 ? 4.858 4.186 -13.016 1.00 14.90 67 GLY A O 1
ATOM 600 N N . GLN A 1 71 ? 2.842 3.716 -13.862 1.00 13.52 68 GLN A N 1
ATOM 601 C CA . GLN A 1 71 ? 2.846 4.883 -14.728 1.00 14.46 68 GLN A CA 1
ATOM 602 C C . GLN A 1 71 ? 2.724 6.178 -13.917 1.00 15.19 68 GLN A C 1
ATOM 603 O O . GLN A 1 71 ? 2.277 6.154 -12.775 1.00 16.38 68 GLN A O 1
ATOM 609 N N . MET A 1 72 ? 3.107 7.304 -14.531 1.00 15.35 69 MET A N 1
ATOM 610 C CA . MET A 1 72 ? 3.120 8.606 -13.854 1.00 16.44 69 MET A CA 1
ATOM 611 C C . MET A 1 72 ? 2.134 9.606 -14.462 1.00 16.46 69 MET A C 1
ATOM 612 O O . MET A 1 72 ? 2.249 10.807 -14.219 1.00 21.95 69 MET A O 1
ATOM 617 N N . ASN A 1 73 ? 1.122 9.102 -15.170 1.00 14.99 70 ASN A N 1
ATOM 618 C CA . ASN A 1 73 ? 0.115 9.965 -15.802 1.00 15.91 70 ASN A CA 1
ATOM 619 C C . ASN A 1 73 ? -1.228 9.920 -15.063 1.00 14.13 70 ASN A C 1
ATOM 620 O O . ASN A 1 73 ? -2.255 10.141 -15.665 1.00 15.04 70 ASN A O 1
ATOM 625 N N . CYS A 1 74 ? -1.182 9.676 -13.755 1.00 14.48 71 CYS A N 1
ATOM 626 C CA . CYS A 1 74 ? -2.388 9.668 -12.920 1.00 12.98 71 CYS A CA 1
ATOM 627 C C . CYS A 1 74 ? -2.576 10.989 -12.164 1.00 12.45 71 CYS A C 1
ATOM 628 O O . CYS A 1 74 ? -1.652 11.801 -12.009 1.00 14.42 71 CYS A O 1
ATOM 631 N N . HIS A 1 75 ? -3.809 11.193 -11.744 1.00 12.22 72 HIS A N 1
ATOM 632 C CA . HIS A 1 75 ? -4.280 12.434 -11.147 1.00 13.12 72 HIS A CA 1
ATOM 633 C C . HIS A 1 75 ? -5.380 12.097 -10.162 1.00 12.07 72 HIS A C 1
ATOM 634 O O . HIS A 1 75 ? -6.211 11.237 -10.441 1.00 13.68 72 HIS A O 1
ATOM 641 N N . GLU A 1 76 ? -5.403 12.814 -9.036 1.00 13.04 73 GLU A N 1
ATOM 642 C CA . GLU A 1 76 ? -6.446 12.592 -8.033 1.00 13.44 73 GLU A CA 1
ATOM 643 C C . GLU A 1 76 ? -7.433 13.737 -7.970 1.00 12.99 73 GLU A C 1
ATOM 644 O O . GLU A 1 76 ? -7.103 14.884 -8.242 1.00 15.38 73 GLU A O 1
ATOM 650 N N . GLY A 1 77 ? -8.668 13.396 -7.634 1.00 12.76 74 GLY A N 1
ATOM 651 C CA . GLY A 1 77 ? -9.687 14.383 -7.375 1.00 13.57 74 GLY A CA 1
ATOM 652 C C . GLY A 1 77 ? -10.772 13.782 -6.523 1.00 13.04 74 GLY A C 1
ATOM 653 O O . GLY A 1 77 ? -10.788 12.589 -6.290 1.00 19.46 74 GLY A O 1
ATOM 654 N N . VAL A 1 78 ? -11.696 14.612 -6.080 1.00 13.46 75 VAL A N 1
ATOM 655 C CA . VAL A 1 78 ? -12.784 14.211 -5.207 1.00 12.17 75 VAL A CA 1
ATOM 656 C C . VAL A 1 78 ? -14.087 14.435 -5.976 1.00 12.22 75 VAL A C 1
ATOM 657 O O . VAL A 1 78 ? -14.348 15.538 -6.461 1.00 14.81 75 VAL A O 1
ATOM 661 N N . VAL A 1 79 ? -14.879 13.376 -6.134 1.00 11.17 76 VAL A N 1
ATOM 662 C CA . VAL A 1 79 ? -16.080 13.408 -6.967 1.00 10.59 76 VAL A CA 1
ATOM 663 C C . VAL A 1 79 ? -17.188 12.567 -6.340 1.00 9.96 76 VAL A C 1
ATOM 664 O O . VAL A 1 79 ? -16.928 11.648 -5.574 1.00 10.60 76 VAL A O 1
ATOM 668 N N . LYS A 1 80 ? -18.419 12.883 -6.719 1.00 9.67 77 LYS A N 1
ATOM 669 C CA . LYS A 1 80 ? -19.567 12.041 -6.428 1.00 9.83 77 LYS A CA 1
ATOM 670 C C . LYS A 1 80 ? -19.513 10.780 -7.277 1.00 9.13 77 LYS A C 1
ATOM 671 O O . LYS A 1 80 ? -19.276 10.862 -8.483 1.00 9.97 77 LYS A O 1
ATOM 677 N N . VAL A 1 81 ? -19.776 9.631 -6.655 1.00 9.46 78 VAL A N 1
ATOM 678 C CA . VAL A 1 81 ? -19.758 8.344 -7.351 1.00 9.36 78 VAL A CA 1
ATOM 679 C C . VAL A 1 81 ? -20.860 7.427 -6.862 1.00 9.33 78 VAL A C 1
ATOM 680 O O . VAL A 1 81 ? -21.460 7.618 -5.779 1.00 10.91 78 VAL A O 1
ATOM 684 N N . THR A 1 82 ? -21.131 6.411 -7.673 1.00 9.04 79 THR A N 1
ATOM 685 C CA . THR A 1 82 ? -21.736 5.166 -7.215 1.00 9.56 79 THR A CA 1
ATOM 686 C C . THR A 1 82 ? -20.726 4.051 -7.487 1.00 10.06 79 THR A C 1
ATOM 687 O O . THR A 1 82 ? -20.317 3.848 -8.638 1.00 10.76 79 THR A O 1
ATOM 691 N N . ASP A 1 83 ? -20.332 3.344 -6.422 1.00 9.65 80 ASP A N 1
ATOM 692 C CA . ASP A 1 83 ? -19.527 2.141 -6.523 1.00 10.48 80 ASP A CA 1
ATOM 693 C C . ASP A 1 83 ? -20.450 0.921 -6.597 1.00 10.63 80 ASP A C 1
ATOM 694 O O . ASP A 1 83 ? -21.404 0.829 -5.817 1.00 13.17 80 ASP A O 1
ATOM 699 N N . CYS A 1 84 ? -20.166 0.026 -7.536 1.00 10.62 81 CYS A N 1
ATOM 700 C CA . CYS A 1 84 ? -20.967 -1.169 -7.784 1.00 10.55 81 CYS A CA 1
ATOM 701 C C . CYS A 1 84 ? -20.118 -2.400 -7.558 1.00 11.14 81 CYS A C 1
ATOM 702 O O . CYS A 1 84 ? -19.098 -2.584 -8.242 1.00 13.22 81 CYS A O 1
ATOM 705 N N . ARG A 1 85 ? -20.559 -3.273 -6.654 1.00 12.21 82 ARG A N 1
ATOM 706 C CA . ARG A 1 85 ? -19.808 -4.491 -6.331 1.00 13.59 82 ARG A CA 1
ATOM 707 C C . ARG A 1 85 ? -20.681 -5.707 -6.585 1.00 13.70 82 ARG A C 1
ATOM 708 O O . ARG A 1 85 ? -21.811 -5.781 -6.074 1.00 14.25 82 ARG A O 1
ATOM 716 N N . GLU A 1 86 ? -20.172 -6.651 -7.373 1.00 14.16 83 GLU A N 1
ATOM 717 C CA A GLU A 1 86 ? -20.955 -7.826 -7.752 0.75 14.13 83 GLU A CA 1
ATOM 718 C CA B GLU A 1 86 ? -20.962 -7.830 -7.737 0.25 14.85 83 GLU A CA 1
ATOM 719 C C . GLU A 1 86 ? -21.326 -8.630 -6.491 1.00 16.50 83 GLU A C 1
ATOM 720 O O . GLU A 1 86 ? -20.521 -8.763 -5.570 1.00 19.39 83 GLU A O 1
ATOM 731 N N . THR A 1 87 ? -22.549 -9.156 -6.454 1.00 17.37 84 THR A N 1
ATOM 732 C CA . THR A 1 87 ? -23.019 -9.858 -5.245 1.00 23.46 84 THR A CA 1
ATOM 733 C C . THR A 1 87 ? -22.309 -11.179 -4.963 1.00 32.05 84 THR A C 1
ATOM 734 O O . THR A 1 87 ? -22.324 -11.654 -3.827 1.00 51.56 84 THR A O 1
ATOM 738 N N . GLY A 1 88 ? -21.732 -11.796 -5.987 1.00 35.45 85 GL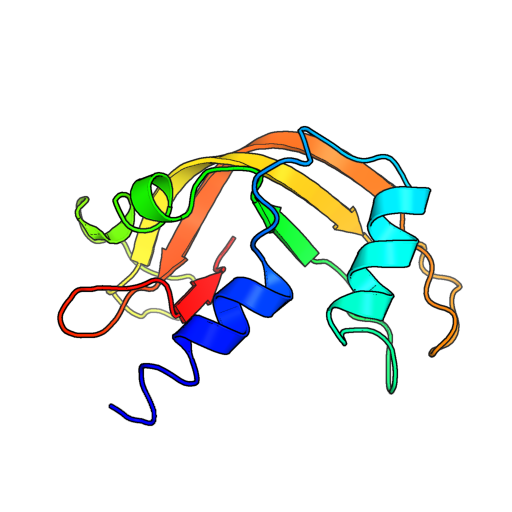Y A N 1
ATOM 739 C CA . GLY A 1 88 ? -20.918 -13.009 -5.811 1.00 37.19 85 GLY A CA 1
ATOM 740 C C . GLY A 1 88 ? -21.584 -14.259 -6.359 1.00 45.05 85 GLY A C 1
ATOM 741 O O . GLY A 1 88 ? -20.903 -15.221 -6.732 1.00 64.82 85 GLY A O 1
ATOM 742 N N . SER A 1 89 ? -22.915 -14.248 -6.403 1.00 36.72 86 SER A N 1
ATOM 743 C CA . SER A 1 89 ? -23.691 -15.373 -6.913 1.00 43.81 86 SER A CA 1
ATOM 744 C C . SER A 1 89 ? -23.877 -15.334 -8.429 1.00 40.83 86 SER A C 1
ATOM 745 O O . SER A 1 89 ? -23.971 -16.381 -9.071 1.00 45.25 86 SER A O 1
ATOM 748 N N . SER A 1 90 ? -23.925 -14.127 -8.995 1.00 33.53 87 SER A N 1
ATOM 749 C CA . SER A 1 90 ? -24.626 -13.908 -10.270 1.00 31.41 87 SER A CA 1
ATOM 750 C C . SER A 1 90 ? -23.933 -14.528 -11.475 1.00 28.08 87 SER A C 1
ATOM 751 O O . SER A 1 90 ? -22.733 -14.804 -11.451 1.00 34.25 87 SER A O 1
ATOM 754 N N . ARG A 1 91 ? -24.735 -14.761 -12.512 1.00 26.18 88 ARG A N 1
ATOM 755 C CA . ARG A 1 91 ? -24.347 -15.509 -13.690 1.00 26.66 88 ARG A CA 1
ATOM 756 C C . ARG A 1 91 ? -24.579 -14.608 -14.893 1.00 21.89 88 ARG A C 1
ATOM 757 O O . ARG A 1 91 ? -25.720 -14.237 -15.185 1.00 19.00 88 ARG A O 1
ATOM 765 N N . ALA A 1 92 ? -23.502 -14.267 -15.597 1.00 17.63 89 ALA A N 1
ATOM 766 C CA . ALA A 1 92 ? -23.615 -13.420 -16.777 1.00 15.45 89 ALA A CA 1
ATOM 767 C C . ALA A 1 92 ? -24.553 -14.066 -17.793 1.00 15.31 89 ALA A C 1
ATOM 768 O O . ALA A 1 92 ? -24.511 -15.269 -17.978 1.00 16.07 89 ALA A O 1
ATOM 770 N N . PRO A 1 93 ? -25.384 -13.288 -18.490 1.00 14.39 90 PRO A N 1
ATOM 771 C CA . PRO A 1 93 ? -25.412 -11.839 -18.504 1.00 15.51 90 PRO A CA 1
ATOM 772 C C . PRO A 1 93 ? -26.362 -11.202 -17.502 1.00 16.55 90 PRO A C 1
ATOM 773 O O . PRO A 1 93 ? -26.645 -10.031 -17.598 1.00 24.07 90 PRO A O 1
ATOM 777 N N . ASN A 1 94 ? -26.834 -11.964 -16.535 1.00 15.70 91 ASN A N 1
ATOM 778 C CA . ASN A 1 94 ? -27.776 -11.489 -15.551 1.00 17.42 91 ASN A CA 1
ATOM 779 C C . ASN A 1 94 ? -27.000 -11.135 -14.257 1.00 15.99 91 ASN A C 1
ATOM 780 O O . ASN A 1 94 ? -27.123 -11.768 -13.218 1.00 19.56 91 ASN A O 1
ATOM 785 N N . CYS A 1 95 ? -26.160 -10.113 -14.352 1.00 15.81 92 CYS A N 1
ATOM 786 C CA . CYS A 1 95 ? -25.249 -9.737 -13.272 1.00 15.30 92 CYS A CA 1
ATOM 787 C C . CYS A 1 95 ? -25.929 -8.852 -12.226 1.00 14.85 92 CYS A C 1
ATOM 788 O O . CYS A 1 95 ? -26.711 -7.969 -12.594 1.00 16.03 92 CYS A O 1
ATOM 791 N N . ARG A 1 96 ? -25.639 -9.095 -10.940 1.00 14.13 93 ARG A N 1
ATOM 792 C CA . ARG A 1 96 ? -26.292 -8.382 -9.847 1.00 14.31 93 ARG A CA 1
ATOM 793 C C . ARG A 1 96 ? -25.247 -7.739 -8.958 1.00 13.57 93 ARG A C 1
ATOM 794 O O . ARG A 1 96 ? -24.192 -8.336 -8.701 1.00 14.29 93 ARG A O 1
ATOM 802 N N . TYR A 1 97 ? -25.576 -6.544 -8.463 1.00 12.31 94 TYR A N 1
ATOM 803 C CA . TYR A 1 97 ? -24.656 -5.674 -7.759 1.00 12.19 94 TYR A CA 1
ATOM 804 C C . TYR A 1 97 ? -25.246 -5.092 -6.494 1.00 12.47 94 TYR A C 1
ATOM 805 O O . TYR A 1 97 ? -26.475 -4.943 -6.374 1.00 13.97 94 TYR A O 1
ATOM 814 N N . ARG A 1 98 ? -24.352 -4.711 -5.597 1.00 12.70 95 ARG A N 1
ATOM 815 C CA . ARG A 1 98 ? -24.663 -3.867 -4.476 1.00 13.19 95 ARG A CA 1
ATOM 816 C C . ARG A 1 98 ? -24.046 -2.491 -4.702 1.00 12.45 95 ARG A C 1
ATOM 817 O O . ARG A 1 98 ? -22.866 -2.398 -5.067 1.00 14.02 95 ARG A O 1
ATOM 825 N N . ALA A 1 99 ? -24.830 -1.442 -4.457 1.00 12.61 96 ALA A N 1
ATOM 826 C CA . ALA A 1 99 ? -24.398 -0.068 -4.689 1.00 12.35 96 ALA A CA 1
ATOM 827 C C . ALA A 1 99 ? -23.964 0.628 -3.409 1.00 13.03 96 ALA A C 1
ATOM 828 O O . ALA A 1 99 ? -24.558 0.412 -2.338 1.00 15.44 96 ALA A O 1
ATOM 830 N N . MET A 1 100 ? -22.972 1.509 -3.516 1.00 12.61 97 MET A N 1
ATOM 831 C CA . MET A 1 100 ? -22.630 2.442 -2.446 1.00 14.83 97 MET A CA 1
ATOM 832 C C . MET A 1 100 ? -22.391 3.805 -3.050 1.00 12.58 97 MET A C 1
ATOM 833 O O . MET A 1 100 ? -21.437 3.984 -3.821 1.00 13.39 97 MET A O 1
ATOM 838 N N . ALA A 1 101 ? -23.237 4.767 -2.729 1.00 12.63 98 ALA A N 1
ATOM 839 C CA . ALA A 1 101 ? -23.115 6.123 -3.251 1.00 12.20 98 ALA A CA 1
ATOM 840 C C . ALA A 1 101 ? -22.339 6.966 -2.228 1.00 12.74 98 ALA A C 1
ATOM 841 O O . ALA A 1 101 ? -22.633 6.916 -1.032 1.00 14.17 98 ALA A O 1
ATOM 843 N N . SER A 1 102 ? -21.363 7.745 -2.682 1.00 11.60 99 SER A N 1
ATOM 844 C CA . SER A 1 102 ? -20.581 8.594 -1.793 1.00 11.27 99 SER A CA 1
ATOM 845 C C . SER A 1 102 ? -19.841 9.636 -2.600 1.00 11.77 99 SER A C 1
ATOM 846 O O . SER A 1 102 ? -19.862 9.600 -3.831 1.00 15.05 99 SER A O 1
ATOM 849 N N . THR A 1 103 ? -19.184 10.559 -1.912 1.00 11.46 100 THR A N 1
ATOM 850 C CA . THR A 1 103 ? -18.216 11.464 -2.537 1.00 10.86 100 THR A CA 1
ATOM 851 C C . THR A 1 103 ? -16.847 11.048 -2.048 1.00 10.51 100 THR A C 1
ATOM 852 O O . THR A 1 103 ? -16.651 10.960 -0.826 1.00 12.36 100 THR A O 1
ATOM 856 N N . ARG A 1 104 ? -15.914 10.747 -2.937 1.00 10.82 101 ARG A N 1
ATOM 857 C CA . ARG A 1 104 ? -14.660 10.197 -2.491 1.00 11.73 101 ARG A CA 1
ATOM 858 C C . ARG A 1 104 ? -13.546 10.578 -3.428 1.00 11.29 101 ARG A C 1
ATOM 859 O O . ARG A 1 104 ? -13.749 11.024 -4.567 1.00 11.82 101 ARG A O 1
ATOM 867 N N . ARG A 1 105 ? -12.320 10.384 -2.942 1.00 12.34 102 ARG A N 1
ATOM 868 C CA . ARG A 1 105 ? -11.123 10.503 -3.753 1.00 13.20 102 ARG A CA 1
ATOM 869 C C . ARG A 1 105 ? -11.104 9.415 -4.814 1.00 11.50 102 ARG A C 1
ATOM 870 O O . ARG A 1 105 ? -11.326 8.233 -4.516 1.00 13.11 102 ARG A O 1
ATOM 878 N N . VAL A 1 106 ? -10.849 9.831 -6.049 1.00 10.94 103 VAL A N 1
ATOM 879 C CA . VAL A 1 106 ? -10.610 8.918 -7.155 1.00 11.22 103 VAL A CA 1
ATOM 880 C C . VAL A 1 106 ? -9.266 9.260 -7.780 1.00 10.71 103 VAL A C 1
ATOM 881 O O . VAL A 1 106 ? -8.776 10.373 -7.640 1.00 12.12 103 VAL A O 1
ATOM 885 N N . VAL A 1 107 ? -8.696 8.282 -8.470 1.00 11.16 104 VAL A N 1
ATOM 886 C CA . VAL A 1 107 ? -7.478 8.453 -9.248 1.00 11.11 104 VAL A CA 1
ATOM 887 C C . VAL A 1 107 ? -7.771 8.026 -10.671 1.00 10.66 104 VAL A C 1
ATOM 888 O O . VAL A 1 107 ? -8.289 6.905 -10.898 1.00 11.34 104 VAL A O 1
ATOM 892 N N . ILE A 1 108 ? -7.435 8.886 -11.636 1.00 10.65 105 ILE A N 1
ATOM 893 C CA . ILE A 1 108 ? -7.630 8.607 -13.042 1.00 11.12 105 ILE A CA 1
ATOM 894 C C . ILE A 1 108 ? -6.308 8.834 -13.787 1.00 11.38 105 ILE A C 1
ATOM 895 O O . ILE A 1 108 ? -5.478 9.619 -13.368 1.00 14.34 105 ILE A O 1
ATOM 900 N N . ALA A 1 109 ? -6.133 8.139 -14.898 1.00 11.46 106 ALA A N 1
ATOM 901 C CA . ALA A 1 109 ? -5.005 8.391 -15.803 1.00 12.28 106 ALA A CA 1
ATOM 902 C C . ALA A 1 109 ? -5.517 9.191 -16.984 1.00 12.05 106 ALA A C 1
ATOM 903 O O . ALA A 1 109 ? -6.598 8.920 -17.491 1.00 13.15 106 ALA A O 1
ATOM 905 N N . CYS A 1 110 ? -4.701 10.142 -17.431 1.00 12.94 107 CYS A N 1
ATOM 906 C CA . CYS A 1 110 ? -5.038 11.004 -18.569 1.00 13.93 107 CYS A CA 1
ATOM 907 C C . CYS A 1 110 ? -3.945 10.994 -19.639 1.00 14.93 107 CYS A C 1
ATOM 908 O O . CYS A 1 110 ? -2.773 10.835 -19.328 1.00 17.43 107 CYS A O 1
ATOM 911 N N . GLU A 1 111 ? -4.369 11.159 -20.880 1.00 16.06 108 GLU A N 1
ATOM 912 C CA A GLU A 1 111 ? -3.486 11.173 -22.041 0.50 18.92 108 GLU A CA 1
ATOM 913 C CA B GLU A 1 111 ? -3.444 11.276 -21.990 0.50 18.31 108 GLU A CA 1
ATOM 914 C C . GLU A 1 111 ? -4.042 12.177 -23.028 1.00 18.80 108 GLU A C 1
ATOM 915 O O . GLU A 1 111 ? -5.233 12.461 -23.019 1.00 17.32 108 GLU A O 1
ATOM 926 N N . GLY A 1 112 ? -3.179 12.639 -23.920 1.00 22.75 109 GLY A N 1
ATOM 927 C CA . GLY A 1 112 ? -3.596 13.379 -25.103 1.00 24.65 109 GLY A CA 1
ATOM 928 C C . GLY A 1 112 ? -3.505 14.888 -25.059 1.00 20.04 109 GLY A C 1
ATOM 929 O O . GLY A 1 112 ? -3.057 15.488 -24.083 1.00 23.29 109 GLY A O 1
ATOM 930 N N . ASN A 1 113 ? -3.967 15.490 -26.151 1.00 22.44 110 ASN A N 1
ATOM 931 C CA . ASN A 1 113 ? -4.089 16.937 -26.296 1.00 21.80 110 ASN A CA 1
ATOM 932 C C . ASN A 1 113 ? -5.434 17.304 -26.932 1.00 26.21 110 ASN A C 1
ATOM 933 O O . ASN A 1 113 ? -5.611 17.084 -28.128 1.00 31.89 110 ASN A O 1
ATOM 938 N N . PRO A 1 114 ? -6.373 17.874 -26.146 1.00 26.32 111 PRO A N 1
ATOM 939 C CA . PRO A 1 114 ? -6.229 18.102 -24.698 1.00 26.04 111 PRO A CA 1
ATOM 940 C C . PRO A 1 114 ? -6.170 16.830 -23.879 1.00 20.43 111 PRO A C 1
ATOM 941 O O . PRO A 1 114 ? -6.551 15.745 -24.356 1.00 21.67 111 PRO A O 1
ATOM 945 N N . GLU A 1 115 ? -5.665 16.941 -22.654 1.00 20.29 112 GLU A N 1
ATOM 946 C CA . GLU A 1 115 ? -5.581 15.772 -21.776 1.00 19.57 112 GLU A CA 1
ATOM 947 C C . GLU A 1 115 ? -6.962 15.353 -21.406 1.00 18.38 112 GLU A C 1
ATOM 948 O O . GLU A 1 115 ? -7.748 16.168 -20.925 1.00 21.25 112 GLU A O 1
ATOM 954 N N . VAL A 1 116 ? -7.254 14.069 -21.603 1.00 15.87 113 VAL A N 1
ATOM 955 C CA . VAL A 1 116 ? -8.540 13.504 -21.253 1.00 15.24 113 VAL A CA 1
ATOM 956 C C . VAL A 1 116 ? -8.357 12.218 -20.455 1.00 13.68 113 VAL A C 1
ATOM 957 O O . VAL A 1 116 ? -7.359 11.532 -20.565 1.00 14.34 113 VAL A O 1
ATOM 961 N N . PRO A 1 117 ? -9.373 11.857 -19.653 1.00 12.40 114 PRO A N 1
ATOM 962 C CA A PRO A 1 117 ? -9.312 10.605 -18.882 0.60 12.07 114 PRO A CA 1
ATOM 963 C CA B PRO A 1 117 ? -9.296 10.614 -18.882 0.40 11.50 114 PRO A CA 1
ATOM 964 C C . PRO A 1 117 ? -9.409 9.383 -19.780 1.00 11.98 114 PRO A C 1
ATOM 965 O O . PRO A 1 117 ? -10.281 9.332 -20.655 1.00 13.73 114 PRO A O 1
ATOM 972 N N . VAL A 1 118 ? -8.512 8.428 -19.544 1.00 11.79 115 VAL A N 1
ATOM 973 C CA . VAL A 1 118 ? -8.474 7.207 -20.336 1.00 12.88 115 VAL A CA 1
ATOM 974 C C . VAL A 1 118 ? -8.509 5.953 -19.480 1.00 13.59 115 VAL A C 1
ATOM 975 O O . VAL A 1 118 ? -8.548 4.870 -20.027 1.00 17.22 115 VAL A O 1
ATOM 979 N N . HIS A 1 119 ? -8.449 6.078 -18.154 1.00 11.95 116 HIS A N 1
ATOM 980 C CA . HIS A 1 119 ? -8.429 4.925 -17.268 1.00 12.03 116 HIS A CA 1
ATOM 981 C C . HIS A 1 119 ? -8.820 5.355 -15.875 1.00 11.42 116 HIS A C 1
ATOM 982 O O . HIS A 1 119 ? -8.408 6.415 -15.431 1.00 13.15 116 HIS A O 1
ATOM 989 N N . PHE A 1 120 ? -9.657 4.546 -15.221 1.00 11.00 117 PHE A N 1
ATOM 990 C CA . PHE A 1 120 ? -10.046 4.763 -13.838 1.00 10.42 117 PHE A CA 1
ATOM 991 C C . PHE A 1 120 ? -9.180 3.859 -12.961 1.00 11.10 117 PHE A C 1
ATOM 992 O O . PHE A 1 120 ? -9.249 2.637 -13.078 1.00 13.50 117 PHE A O 1
ATOM 1000 N N . ASP A 1 121 ? -8.303 4.452 -12.159 1.00 10.95 118 ASP A N 1
ATOM 1001 C CA . ASP A 1 121 ? -7.311 3.680 -11.422 1.00 12.31 118 ASP A CA 1
ATOM 1002 C C . ASP A 1 121 ? -7.785 3.193 -10.065 1.00 13.63 118 ASP A C 1
ATOM 1003 O O . ASP A 1 121 ? -7.463 2.077 -9.698 1.00 17.59 118 ASP A O 1
ATOM 1008 N N . LYS A 1 122 ? -8.492 4.038 -9.308 1.00 15.10 119 LYS A N 1
ATOM 1009 C CA . LYS A 1 122 ? -9.050 3.617 -8.032 1.00 17.41 119 LYS A CA 1
ATOM 1010 C C . LYS A 1 122 ? -10.123 4.599 -7.562 1.00 19.44 119 LYS A C 1
ATOM 1011 O O . LYS A 1 122 ? -11.025 4.196 -6.793 1.00 20.88 119 LYS A O 1
#